Protein AF-A0A2A5M836-F1 (afdb_monomer_lite)

Foldseek 3Di:
DDDDDLVPDDPVRNVVVPDDPDDDPPVVNVVVVVVLVVVCVVPPVVSVQVVCCVPVVDRDPDPDDDPVNVVVVVVPDDPVVVVVVVVVVVVVCVVVVVVPDDWDWDAPDVPRIDTDDDDDDPPD

Sequence (124 aa):
MQILVYDNLDEKQKEESLKRPAISAKDEISKIVSSIIKEVQEKGDEALIEQALKFDKAEISNIKITQEEITQASNRLDKDLQDAILVAYENIKKFHEAQIPHEIALETTKGVKCEVLTRPIEKV

Radius of gyration: 25.71 Å; chains: 1; bounding box: 59×59×47 Å

Structure (mmCIF, N/CA/C/O backbone):
data_AF-A0A2A5M836-F1
#
_entry.id   AF-A0A2A5M836-F1
#
loop_
_atom_site.group_PDB
_atom_site.id
_atom_site.type_symbol
_atom_site.label_atom_id
_atom_site.label_alt_id
_atom_site.label_comp_id
_atom_site.label_asym_id
_atom_site.label_entity_id
_atom_site.label_seq_id
_atom_site.pdbx_PDB_ins_code
_atom_site.Cartn_x
_atom_site.Cartn_y
_atom_site.Cartn_z
_atom_site.occupancy
_atom_site.B_iso_or_equiv
_atom_site.auth_seq_id
_atom_site.auth_comp_id
_atom_site.auth_asym_id
_atom_site.auth_atom_id
_atom_site.pdbx_PDB_model_num
ATOM 1 N N . MET A 1 1 ? -0.582 28.760 -15.376 1.00 70.44 1 MET A N 1
ATOM 2 C CA . MET A 1 1 ? 0.422 27.929 -16.073 1.00 70.44 1 MET A CA 1
ATOM 3 C C . MET A 1 1 ? 1.513 28.859 -16.571 1.00 70.44 1 MET A C 1
ATOM 5 O O . MET A 1 1 ? 1.192 29.777 -17.313 1.00 70.44 1 MET A O 1
ATOM 9 N N . GLN A 1 2 ? 2.747 28.698 -16.096 1.00 84.12 2 GLN A N 1
ATOM 10 C CA . GLN A 1 2 ? 3.887 29.505 -16.538 1.00 84.12 2 GLN A CA 1
ATOM 11 C C . GLN A 1 2 ? 4.640 28.720 -17.614 1.00 84.12 2 GLN A C 1
ATOM 13 O O . GLN A 1 2 ? 4.967 27.557 -17.396 1.00 84.12 2 GLN A O 1
ATOM 18 N N . ILE A 1 3 ? 4.879 29.336 -18.771 1.00 89.06 3 ILE A N 1
ATOM 19 C CA . ILE A 1 3 ? 5.703 28.751 -19.833 1.00 89.06 3 ILE A CA 1
ATOM 20 C C . ILE A 1 3 ? 7.116 29.301 -19.650 1.00 89.06 3 ILE A C 1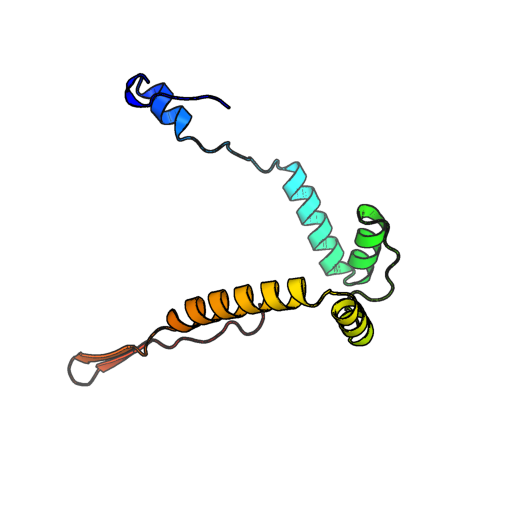
ATOM 22 O O . ILE A 1 3 ? 7.318 30.513 -19.698 1.00 89.06 3 ILE A O 1
ATOM 26 N N . LEU A 1 4 ? 8.075 28.411 -19.408 1.00 89.94 4 LEU A N 1
ATOM 27 C CA . LEU A 1 4 ? 9.495 28.739 -19.323 1.00 89.94 4 LEU A CA 1
ATOM 28 C C . LEU A 1 4 ? 10.183 28.270 -20.606 1.00 89.94 4 LEU A C 1
ATOM 30 O O . LEU A 1 4 ? 10.017 27.121 -21.009 1.00 89.94 4 LEU A O 1
ATOM 34 N N . VAL A 1 5 ? 10.966 29.147 -21.236 1.00 93.94 5 VAL A N 1
ATOM 35 C CA . VAL A 1 5 ? 11.868 28.769 -22.332 1.00 93.94 5 VAL A CA 1
ATOM 36 C C . VAL A 1 5 ? 13.241 28.543 -21.714 1.00 93.94 5 VAL A C 1
ATOM 38 O O . VAL A 1 5 ? 13.921 29.512 -21.391 1.00 93.94 5 VAL A O 1
ATOM 41 N N . TYR A 1 6 ? 13.611 27.277 -21.500 1.00 91.69 6 TYR A N 1
ATOM 42 C CA . TYR A 1 6 ? 14.806 26.885 -20.736 1.00 91.69 6 TYR A CA 1
ATOM 43 C C . TYR A 1 6 ? 16.100 27.535 -21.254 1.00 91.69 6 TYR A C 1
ATOM 45 O O . TYR A 1 6 ? 16.947 27.941 -20.463 1.00 91.69 6 TYR A O 1
ATOM 53 N N . ASP A 1 7 ? 16.213 27.709 -22.572 1.00 93.19 7 ASP A N 1
ATOM 54 C CA . ASP A 1 7 ? 17.383 28.315 -23.219 1.00 93.19 7 ASP A CA 1
ATOM 55 C C . ASP A 1 7 ? 17.529 29.819 -22.944 1.00 93.19 7 ASP A C 1
ATOM 57 O O . ASP A 1 7 ? 18.630 30.357 -23.025 1.00 93.19 7 ASP A O 1
ATOM 61 N N . ASN A 1 8 ? 16.435 30.493 -22.579 1.00 94.38 8 ASN A N 1
ATOM 62 C CA . ASN A 1 8 ? 16.425 31.922 -22.260 1.00 94.38 8 ASN A CA 1
ATOM 63 C C . ASN A 1 8 ? 16.664 32.197 -20.767 1.00 94.38 8 ASN A C 1
ATOM 65 O O . ASN A 1 8 ? 16.646 33.358 -20.355 1.00 94.38 8 ASN A O 1
ATOM 69 N N . LEU A 1 9 ? 16.827 31.151 -19.953 1.00 93.31 9 LEU A N 1
ATOM 70 C CA . LEU A 1 9 ? 17.060 31.269 -18.519 1.00 93.31 9 LEU A CA 1
ATOM 71 C C . LEU A 1 9 ? 18.553 31.402 -18.220 1.00 93.31 9 LEU A C 1
ATOM 73 O O . LEU A 1 9 ? 19.390 30.732 -18.830 1.00 93.31 9 LEU A O 1
ATOM 77 N N . ASP A 1 10 ? 18.884 32.218 -17.225 1.00 95.19 10 ASP A N 1
ATOM 78 C CA . ASP A 1 10 ? 20.208 32.173 -16.613 1.00 95.19 10 ASP A CA 1
ATOM 79 C C . ASP A 1 10 ? 20.386 30.892 -15.768 1.00 95.19 10 ASP A C 1
ATOM 81 O O . ASP A 1 10 ? 19.432 30.169 -15.469 1.00 95.19 10 ASP A O 1
ATOM 85 N N . GLU A 1 11 ? 21.622 30.581 -15.377 1.00 93.25 11 GLU A N 1
ATOM 86 C CA . GLU A 1 11 ? 21.928 29.352 -14.628 1.00 93.25 11 GLU A CA 1
ATOM 87 C C . GLU A 1 11 ? 21.171 29.253 -13.294 1.00 93.25 11 GLU A C 1
ATOM 89 O O . GLU A 1 11 ? 20.748 28.167 -12.896 1.00 93.25 11 GLU A O 1
ATOM 94 N N . LYS A 1 12 ? 20.911 30.385 -12.631 1.00 93.25 12 LYS A N 1
ATOM 95 C CA . LYS A 1 12 ? 20.165 30.414 -11.369 1.00 93.25 12 LYS A CA 1
ATOM 96 C C . LYS A 1 12 ? 18.685 30.118 -11.607 1.00 93.25 12 LYS A C 1
ATOM 98 O O . LYS A 1 12 ? 18.073 29.368 -10.856 1.00 93.25 12 LYS A O 1
ATOM 103 N N . GLN A 1 13 ? 18.107 30.673 -12.664 1.00 91.94 13 GLN A N 1
ATOM 104 C CA . GLN A 1 13 ? 16.730 30.422 -13.071 1.00 91.94 13 GLN A CA 1
ATOM 105 C C . GLN A 1 13 ? 16.523 28.972 -13.523 1.00 91.94 13 GLN A C 1
ATOM 107 O O . GLN A 1 13 ? 15.485 28.385 -13.211 1.00 91.94 13 GLN A O 1
ATOM 112 N N . LYS A 1 14 ? 17.506 28.371 -14.206 1.00 93.56 14 LYS A N 1
ATOM 113 C CA . LYS A 1 14 ? 17.487 26.939 -14.541 1.00 93.56 14 LYS A CA 1
ATOM 114 C C . LYS A 1 14 ? 17.479 26.085 -13.281 1.00 93.56 14 LYS A C 1
ATOM 116 O O . LYS A 1 14 ? 16.607 25.228 -13.150 1.00 93.56 14 LYS A O 1
ATOM 121 N N . GLU A 1 15 ? 18.381 26.354 -12.338 1.00 93.62 15 GLU A N 1
ATOM 122 C CA . GLU A 1 15 ? 18.438 25.635 -11.063 1.00 93.62 15 GLU A CA 1
ATOM 123 C C . GLU A 1 15 ? 17.102 25.729 -10.310 1.00 93.62 15 GLU A C 1
ATOM 125 O O . GLU A 1 15 ? 16.549 24.708 -9.908 1.00 93.62 15 GLU A O 1
ATOM 130 N N . GLU A 1 16 ? 16.532 26.931 -10.188 1.00 91.00 16 GLU A N 1
ATOM 131 C CA . GLU A 1 16 ? 15.232 27.145 -9.541 1.00 91.00 16 GLU A CA 1
ATOM 132 C C . GLU A 1 16 ? 14.085 26.419 -10.260 1.00 91.00 16 GLU A C 1
ATOM 134 O O . GLU A 1 16 ? 13.220 25.844 -9.604 1.00 91.00 16 GLU A O 1
ATOM 139 N N . SER A 1 17 ? 14.086 26.370 -11.596 1.00 91.62 17 SER A N 1
ATOM 140 C CA . SER A 1 17 ? 13.039 25.675 -12.363 1.00 91.62 17 SER A CA 1
ATOM 141 C C . SER A 1 17 ? 13.024 24.156 -12.153 1.00 91.62 17 SER A C 1
ATOM 143 O O . SER A 1 17 ? 11.989 23.514 -12.337 1.00 91.62 17 SER A O 1
ATOM 145 N N . LEU A 1 18 ? 14.163 23.585 -11.750 1.00 92.38 18 LEU A N 1
ATOM 146 C CA . LEU A 1 18 ? 14.327 22.159 -11.470 1.00 92.38 18 LEU A CA 1
ATOM 147 C C . LEU A 1 18 ? 14.134 21.825 -9.984 1.00 92.38 18 LEU A C 1
ATOM 149 O O . LEU A 1 18 ? 14.050 20.645 -9.624 1.00 92.38 18 LEU A O 1
ATOM 153 N N . LYS A 1 19 ? 14.046 22.836 -9.108 1.00 91.00 19 LYS A N 1
ATOM 154 C CA . LYS A 1 19 ? 13.766 22.615 -7.689 1.00 91.00 19 LYS A CA 1
ATOM 155 C C . LYS A 1 19 ? 12.344 22.103 -7.526 1.00 91.00 19 LYS A C 1
ATOM 157 O O . LYS A 1 19 ? 11.365 22.707 -7.958 1.00 91.00 19 LYS A O 1
ATOM 162 N N . ARG A 1 20 ? 12.225 20.978 -6.824 1.00 88.00 20 ARG A N 1
ATOM 163 C CA . ARG A 1 20 ? 10.938 20.546 -6.283 1.00 88.00 20 ARG A CA 1
ATOM 164 C C . ARG A 1 20 ? 10.607 21.438 -5.085 1.00 88.00 20 ARG A C 1
ATOM 166 O O . ARG A 1 20 ? 11.509 21.694 -4.285 1.00 88.00 20 ARG A O 1
ATOM 173 N N . PRO A 1 21 ? 9.350 21.876 -4.917 1.00 86.12 21 PRO A N 1
ATOM 174 C CA . PRO A 1 21 ? 8.932 22.556 -3.701 1.00 86.12 21 PRO A CA 1
ATOM 175 C C . PRO A 1 21 ? 9.312 21.715 -2.480 1.00 86.12 21 PRO A C 1
ATOM 177 O O . PRO A 1 21 ? 8.877 20.570 -2.344 1.00 86.12 21 PRO A O 1
ATOM 180 N N . ALA A 1 22 ? 10.163 22.261 -1.615 1.00 78.06 22 ALA A N 1
ATOM 181 C CA . ALA A 1 22 ? 10.565 21.570 -0.403 1.00 78.06 22 ALA A CA 1
ATOM 182 C C . ALA A 1 22 ? 9.385 21.561 0.577 1.00 78.06 22 ALA A C 1
ATOM 184 O O . ALA A 1 22 ? 8.998 22.601 1.110 1.00 78.06 22 ALA A O 1
ATOM 185 N N . ILE A 1 23 ? 8.813 20.383 0.821 1.00 74.19 23 ILE A N 1
ATOM 186 C CA . ILE A 1 23 ? 7.845 20.182 1.899 1.00 74.19 23 ILE A CA 1
ATOM 187 C C . ILE A 1 23 ? 8.654 19.813 3.139 1.00 74.19 23 ILE A C 1
ATOM 189 O O . ILE A 1 23 ? 9.063 18.668 3.308 1.00 74.19 23 ILE A O 1
ATOM 193 N N . SER A 1 24 ? 8.923 20.796 3.997 1.00 69.56 24 SER A N 1
ATOM 194 C CA . SER A 1 24 ? 9.436 20.507 5.335 1.00 69.56 24 SER A CA 1
ATOM 195 C C . SER A 1 24 ? 8.266 20.077 6.216 1.00 69.56 24 SER A C 1
ATOM 197 O O . SER A 1 24 ? 7.337 20.859 6.447 1.00 69.56 24 SER A O 1
ATOM 199 N N . ALA A 1 25 ? 8.284 18.826 6.682 1.00 66.50 25 ALA A N 1
ATOM 200 C CA . ALA A 1 25 ? 7.376 18.384 7.730 1.00 66.50 25 ALA A CA 1
ATOM 201 C C . ALA A 1 25 ? 7.731 19.157 9.006 1.00 66.50 25 ALA A C 1
ATOM 203 O O . ALA A 1 25 ? 8.784 18.945 9.601 1.00 66.50 25 ALA A O 1
ATOM 204 N N . LYS A 1 26 ? 6.873 20.106 9.388 1.00 79.31 26 LYS A N 1
ATOM 205 C CA . LYS A 1 26 ? 7.066 20.909 10.600 1.00 79.31 26 LYS A CA 1
ATOM 206 C C . LYS A 1 26 ? 7.118 19.988 11.822 1.00 79.31 26 LYS A C 1
ATOM 208 O O . LYS A 1 26 ? 6.310 19.066 11.913 1.00 79.31 26 LYS A O 1
ATOM 213 N N . ASP A 1 27 ? 7.980 20.294 12.794 1.00 85.19 27 ASP A N 1
ATOM 214 C CA . ASP A 1 27 ? 8.132 19.526 14.046 1.00 85.19 27 ASP A CA 1
ATOM 215 C C . ASP A 1 27 ? 6.806 19.267 14.781 1.00 85.19 27 ASP A C 1
ATOM 217 O O . ASP A 1 27 ? 6.641 18.263 15.472 1.00 85.19 27 ASP A O 1
ATOM 221 N N . GLU A 1 28 ? 5.839 20.171 14.625 1.00 88.00 28 GLU A N 1
ATOM 222 C CA . GLU A 1 28 ? 4.483 20.031 15.152 1.00 88.00 28 GLU A CA 1
ATOM 223 C C . GLU A 1 28 ? 3.748 18.808 14.580 1.00 88.00 28 GLU A C 1
ATOM 225 O O . GLU A 1 28 ? 3.142 18.052 15.336 1.00 88.00 28 GLU A O 1
ATOM 230 N N . ILE A 1 29 ? 3.865 18.554 13.271 1.00 91.06 29 ILE A N 1
ATOM 231 C CA . ILE A 1 29 ? 3.246 17.396 12.610 1.00 91.06 29 ILE A CA 1
ATOM 232 C C . ILE A 1 29 ? 3.842 16.110 13.177 1.00 91.06 29 ILE A C 1
ATOM 234 O O . ILE A 1 29 ? 3.106 15.199 13.552 1.00 91.06 29 ILE A O 1
ATOM 238 N N . SER A 1 30 ? 5.168 16.060 13.313 1.00 91.94 30 SER A N 1
ATOM 239 C CA . SER A 1 30 ? 5.867 14.904 13.879 1.00 91.94 30 SER A CA 1
ATOM 240 C C . SER A 1 30 ? 5.404 14.599 15.305 1.00 91.94 30 SER A C 1
ATOM 242 O O . SER A 1 30 ? 5.190 13.435 15.644 1.00 91.94 30 SER A O 1
ATOM 244 N N . LYS A 1 31 ? 5.188 15.627 16.138 1.00 94.75 31 LYS A N 1
ATOM 245 C CA . LYS A 1 31 ? 4.646 15.462 17.498 1.00 94.75 31 LYS A CA 1
ATOM 246 C C . LYS A 1 31 ? 3.218 14.915 17.497 1.00 94.75 31 LYS A C 1
ATOM 248 O O . LYS A 1 31 ? 2.936 13.995 18.261 1.00 94.75 31 LYS A O 1
ATOM 253 N N . ILE A 1 32 ? 2.342 15.440 16.638 1.00 94.19 32 ILE A N 1
ATOM 254 C CA . ILE A 1 32 ? 0.950 14.972 16.524 1.00 94.19 32 ILE A CA 1
ATOM 255 C C . ILE A 1 32 ? 0.917 13.502 16.090 1.00 94.19 32 ILE A C 1
ATOM 257 O O . ILE A 1 32 ? 0.293 12.684 16.762 1.00 94.19 32 ILE A O 1
ATOM 261 N N . VAL A 1 33 ? 1.645 13.143 15.028 1.00 95.38 33 VAL A N 1
ATOM 262 C CA . VAL A 1 33 ? 1.716 11.758 14.535 1.00 95.38 33 VAL A CA 1
ATOM 263 C C . VAL A 1 33 ? 2.264 10.820 15.610 1.00 95.38 33 VAL A C 1
ATOM 265 O O . VAL A 1 33 ? 1.691 9.761 15.848 1.00 95.38 33 VAL A O 1
ATOM 268 N N . SER A 1 34 ? 3.323 11.226 16.318 1.00 96.25 34 SER A N 1
ATOM 269 C CA . SER A 1 34 ? 3.913 10.419 17.396 1.00 96.25 34 SER A CA 1
ATOM 270 C C . SER A 1 34 ? 2.922 10.170 18.536 1.00 96.25 34 SER A C 1
ATOM 272 O O . SER A 1 34 ? 2.876 9.070 19.082 1.00 96.25 34 SER A O 1
ATOM 274 N N . SER A 1 35 ? 2.105 11.171 18.878 1.00 96.31 35 SER A N 1
ATOM 275 C CA . SER A 1 35 ? 1.047 11.026 19.881 1.00 96.31 35 SER A CA 1
ATOM 276 C C . SER A 1 35 ? -0.033 10.041 19.437 1.00 96.31 35 SER A C 1
ATOM 278 O O . SER A 1 35 ? -0.448 9.217 20.243 1.00 96.31 35 SER A O 1
ATOM 280 N N . ILE A 1 36 ? -0.467 10.099 18.172 1.00 96.88 36 ILE A N 1
ATOM 281 C CA . ILE A 1 36 ? -1.481 9.177 17.632 1.00 96.88 36 ILE A CA 1
ATOM 282 C C . ILE A 1 36 ? -0.943 7.744 17.617 1.00 96.88 36 ILE A C 1
ATOM 284 O O . ILE A 1 36 ? -1.629 6.828 18.054 1.00 96.88 36 ILE A O 1
ATOM 288 N N . ILE A 1 37 ? 0.302 7.540 17.172 1.00 98.06 37 ILE A N 1
ATOM 289 C CA . ILE A 1 37 ? 0.937 6.213 17.180 1.00 98.06 37 ILE A CA 1
ATOM 290 C C . ILE A 1 37 ? 0.976 5.648 18.600 1.00 98.06 37 ILE A C 1
ATOM 292 O O . ILE A 1 37 ? 0.611 4.492 18.804 1.00 98.06 37 ILE A O 1
ATOM 296 N N . LYS A 1 38 ? 1.391 6.459 19.580 1.00 98.00 38 LYS A N 1
ATOM 297 C CA . LYS A 1 38 ? 1.436 6.042 20.982 1.00 98.00 38 LYS A CA 1
ATOM 298 C C . LYS A 1 38 ? 0.046 5.666 21.501 1.00 98.00 38 LYS A C 1
ATOM 300 O O . LYS A 1 38 ? -0.104 4.634 22.143 1.00 98.00 38 LYS A O 1
ATOM 305 N N . GLU A 1 39 ? -0.966 6.463 21.181 1.00 97.38 39 GLU A N 1
ATOM 306 C CA . GLU A 1 39 ? -2.346 6.190 21.580 1.00 97.38 39 GLU A CA 1
ATOM 307 C C . GLU A 1 39 ? -2.867 4.867 20.995 1.00 97.38 39 GLU A C 1
ATOM 309 O O . GLU A 1 39 ? -3.441 4.059 21.722 1.00 97.38 39 GLU A O 1
ATOM 314 N N . VAL A 1 40 ? -2.602 4.596 19.713 1.00 98.06 40 VAL A N 1
ATOM 315 C CA . VAL A 1 40 ? -2.978 3.325 19.070 1.00 98.06 40 VAL A CA 1
ATOM 316 C C . VAL A 1 40 ? -2.211 2.143 19.668 1.00 98.06 40 VAL A C 1
ATOM 318 O O . VAL A 1 40 ? -2.782 1.071 19.841 1.00 98.06 40 VAL A O 1
ATOM 321 N N . GLN A 1 41 ? -0.939 2.314 20.033 1.00 98.00 41 GLN A N 1
ATOM 322 C CA . GLN A 1 41 ? -0.168 1.263 20.710 1.00 98.00 41 GLN A CA 1
ATOM 323 C C . GLN A 1 41 ? -0.713 0.933 22.105 1.00 98.00 41 GLN A C 1
ATOM 325 O O . GLN A 1 41 ? -0.680 -0.227 22.507 1.00 98.00 41 GLN A O 1
ATOM 330 N N . GLU A 1 42 ? -1.193 1.936 22.843 1.00 97.94 42 GLU A N 1
ATOM 331 C CA . GLU A 1 42 ? -1.691 1.772 24.213 1.00 97.94 42 GLU A CA 1
ATOM 332 C C . GLU A 1 42 ? -3.137 1.259 24.261 1.00 97.94 42 GLU A C 1
ATOM 334 O O . GLU A 1 42 ? -3.455 0.426 25.109 1.00 97.94 42 GLU A O 1
ATOM 339 N N . LYS A 1 43 ? -4.006 1.737 23.361 1.00 97.12 43 LYS A N 1
ATOM 340 C CA . LYS A 1 43 ? -5.455 1.465 23.391 1.00 97.12 43 LYS A CA 1
ATOM 341 C C . LYS A 1 43 ? -5.963 0.558 22.261 1.00 97.12 43 LYS A C 1
ATOM 343 O O . LYS A 1 43 ? -7.106 0.111 22.307 1.00 97.12 43 LYS A O 1
ATOM 348 N N . GLY A 1 44 ? -5.157 0.288 21.235 1.00 96.62 44 GLY A N 1
ATOM 349 C CA . GLY A 1 44 ? -5.552 -0.552 20.101 1.00 96.62 44 GLY A CA 1
ATOM 350 C C . GLY A 1 44 ? -6.778 -0.017 19.353 1.00 96.62 44 GLY A C 1
ATOM 351 O O . GLY A 1 44 ? -6.828 1.153 18.971 1.00 96.62 44 GLY A O 1
ATOM 352 N N . ASP A 1 45 ? -7.769 -0.885 19.147 1.00 97.06 45 ASP A N 1
ATOM 353 C CA . ASP A 1 45 ? -8.963 -0.606 18.338 1.00 97.06 45 ASP A CA 1
ATOM 354 C C . ASP A 1 45 ? -9.839 0.520 18.903 1.00 97.06 45 ASP A C 1
ATOM 356 O O . ASP A 1 45 ? -10.457 1.251 18.132 1.00 97.06 45 ASP A O 1
ATOM 360 N N . GLU A 1 46 ? -9.857 0.713 20.226 1.00 96.00 46 GLU A N 1
ATOM 361 C CA . GLU A 1 46 ? -10.602 1.808 20.861 1.00 96.00 46 GLU A CA 1
ATOM 362 C C . GLU A 1 46 ? -10.119 3.166 20.338 1.00 96.00 46 GLU A C 1
ATOM 364 O O . GLU A 1 46 ? -10.928 3.985 19.903 1.00 96.00 46 GLU A O 1
ATOM 369 N N . ALA A 1 47 ? -8.796 3.364 20.264 1.00 96.50 47 ALA A N 1
ATOM 370 C CA . ALA A 1 47 ? -8.225 4.577 19.687 1.00 96.50 47 ALA A CA 1
ATOM 371 C C . ALA A 1 47 ? -8.628 4.748 18.220 1.00 96.50 47 ALA A C 1
ATOM 373 O O . ALA A 1 47 ? -8.953 5.852 17.796 1.00 96.50 47 ALA A O 1
ATOM 374 N N . LEU A 1 48 ? -8.631 3.674 17.430 1.00 96.88 48 LEU A N 1
ATOM 375 C CA . LEU A 1 48 ? -9.003 3.752 16.016 1.00 96.88 48 LEU A CA 1
ATOM 376 C C . LEU A 1 48 ? -10.470 4.171 15.837 1.00 96.88 48 LEU A C 1
ATOM 378 O O . LEU A 1 48 ? -10.759 5.021 14.994 1.00 96.88 48 LEU A O 1
ATOM 382 N N . ILE A 1 49 ? -11.378 3.638 16.659 1.00 96.44 49 ILE A N 1
ATOM 383 C CA . ILE A 1 49 ? -12.804 3.997 16.653 1.00 96.44 49 ILE A CA 1
ATOM 384 C C . ILE A 1 49 ? -12.998 5.460 17.081 1.00 96.44 49 ILE A C 1
ATOM 386 O O . ILE A 1 49 ? -13.733 6.201 16.426 1.00 96.44 49 ILE A O 1
ATOM 390 N N . GLU A 1 50 ? -12.297 5.915 18.126 1.00 95.69 50 GLU A N 1
ATOM 391 C CA . GLU A 1 50 ? -12.322 7.317 18.563 1.00 95.69 50 GLU A CA 1
ATOM 392 C C . GLU A 1 50 ? -11.838 8.270 17.457 1.00 95.69 50 GLU A C 1
ATOM 394 O O . GLU A 1 50 ? -12.458 9.311 17.210 1.00 95.69 50 GLU A O 1
ATOM 399 N N . GLN A 1 51 ? -10.754 7.918 16.756 1.00 95.69 51 GLN A N 1
ATOM 400 C CA . GLN A 1 51 ? -10.221 8.731 15.659 1.00 95.69 51 GLN A CA 1
ATOM 401 C C . GLN A 1 51 ? -11.178 8.761 14.454 1.00 95.69 51 GLN A C 1
ATOM 403 O O . GLN A 1 51 ? -11.387 9.837 13.888 1.00 95.69 51 GLN A O 1
ATOM 408 N N . ALA A 1 52 ? -11.810 7.634 14.103 1.00 96.81 52 ALA A N 1
ATOM 409 C CA . ALA A 1 52 ? -12.817 7.566 13.039 1.00 96.81 52 ALA A CA 1
ATOM 410 C C . ALA A 1 52 ? -14.033 8.458 13.349 1.00 96.81 52 ALA A C 1
ATOM 412 O O . ALA A 1 52 ? -14.472 9.250 12.511 1.00 96.81 52 ALA A O 1
ATOM 413 N N . LEU A 1 53 ? -14.529 8.433 14.590 1.00 97.00 53 LEU A N 1
ATOM 414 C CA . LEU A 1 53 ? -15.607 9.328 15.013 1.00 97.00 53 LEU A CA 1
ATOM 415 C C . LEU A 1 53 ? -15.169 10.800 14.982 1.00 97.00 53 LEU A C 1
ATOM 417 O O . LEU A 1 53 ? -15.923 11.689 14.577 1.00 97.00 53 LEU A O 1
ATOM 421 N N . LYS A 1 54 ? -13.937 11.090 15.405 1.00 96.12 54 LYS A N 1
ATOM 422 C CA . LYS A 1 54 ? -13.417 12.457 15.476 1.00 96.12 54 LYS A CA 1
ATOM 423 C C . LYS A 1 54 ? -13.230 13.087 14.098 1.00 96.12 54 LYS A C 1
ATOM 425 O O . LYS A 1 54 ? -13.661 14.233 13.914 1.00 96.12 54 LYS A O 1
ATOM 430 N N . PHE A 1 55 ? -12.581 12.384 13.173 1.00 96.38 55 PHE A N 1
ATOM 431 C CA . PHE A 1 55 ? -12.172 12.929 11.877 1.00 96.38 55 PHE A CA 1
ATOM 432 C C . PHE A 1 55 ? -13.173 12.631 10.765 1.00 96.38 55 PHE A C 1
ATOM 434 O O . PHE A 1 55 ? -13.571 13.561 10.064 1.00 96.38 55 PHE A O 1
ATOM 441 N N . ASP A 1 56 ? -13.644 11.390 10.672 1.00 96.88 56 ASP A N 1
ATOM 442 C CA . ASP A 1 56 ? -14.541 10.950 9.597 1.00 96.88 56 ASP A CA 1
ATOM 443 C C . ASP A 1 56 ? -16.020 11.122 9.964 1.00 96.88 56 ASP A C 1
ATOM 445 O O . ASP A 1 56 ? -16.897 10.978 9.114 1.00 96.88 56 ASP A O 1
ATOM 449 N N . LYS A 1 57 ? -16.308 11.451 11.235 1.00 97.31 57 LYS A N 1
ATOM 450 C CA . LYS A 1 57 ? -17.670 11.516 11.799 1.00 97.31 57 LYS A CA 1
ATOM 451 C C . LYS A 1 57 ? -18.424 10.193 11.650 1.00 97.31 57 LYS A C 1
ATOM 453 O O . LYS A 1 57 ? -19.649 10.184 11.573 1.00 97.31 57 LYS A O 1
ATOM 458 N N . ALA A 1 58 ? -17.682 9.088 11.615 1.00 96.12 58 ALA A N 1
ATOM 459 C CA . ALA A 1 58 ? -18.216 7.752 11.424 1.00 96.12 58 ALA A CA 1
ATOM 460 C C . ALA A 1 58 ? -18.313 7.018 12.766 1.00 96.12 58 ALA A C 1
ATOM 462 O O . ALA A 1 58 ? -17.308 6.784 13.435 1.00 96.12 58 ALA A O 1
ATOM 463 N N . GLU A 1 59 ? -19.529 6.629 13.145 1.00 95.25 59 GLU A N 1
ATOM 464 C CA . GLU A 1 59 ? -19.761 5.706 14.256 1.00 95.25 59 GLU A CA 1
ATOM 465 C C . GLU A 1 59 ? -19.596 4.272 13.744 1.00 95.25 59 GLU A C 1
ATOM 467 O O . GLU A 1 59 ? -20.487 3.721 13.097 1.00 95.25 59 GLU A O 1
ATOM 472 N N . ILE A 1 60 ? -18.426 3.683 13.994 1.00 93.81 60 ILE A N 1
ATOM 473 C CA . ILE A 1 60 ? -18.100 2.317 13.574 1.00 93.81 60 ILE A CA 1
ATOM 474 C C . ILE A 1 60 ? -18.024 1.382 14.780 1.00 93.81 60 ILE A C 1
ATOM 476 O O . ILE A 1 60 ? -17.434 1.709 15.806 1.00 93.81 60 ILE A O 1
ATOM 480 N N . SER A 1 61 ? -18.613 0.194 14.646 1.00 88.50 61 SER A N 1
ATOM 481 C CA . SER A 1 61 ? -18.529 -0.870 15.655 1.00 88.50 61 SER A CA 1
ATOM 482 C C . SER A 1 61 ? -17.492 -1.939 15.308 1.00 88.50 61 SER A C 1
ATOM 484 O O . SER A 1 61 ? -17.041 -2.660 16.190 1.00 88.50 61 SER A O 1
ATOM 486 N N . ASN A 1 62 ? -17.126 -2.053 14.027 1.00 90.88 62 ASN A N 1
ATOM 487 C CA . ASN A 1 62 ? -16.145 -2.999 13.509 1.00 90.88 62 ASN A CA 1
ATOM 488 C C . ASN A 1 62 ? -15.176 -2.265 12.584 1.00 90.88 62 ASN A C 1
ATOM 490 O O . ASN A 1 62 ? -15.600 -1.534 11.693 1.00 90.88 62 ASN A O 1
ATOM 494 N N . ILE A 1 63 ? -13.878 -2.507 12.760 1.00 94.50 63 ILE A N 1
ATOM 495 C CA . ILE A 1 63 ? -12.841 -1.962 11.870 1.00 94.50 63 ILE A CA 1
ATOM 496 C C . ILE A 1 63 ? -12.746 -2.791 10.584 1.00 94.50 63 ILE A C 1
ATOM 498 O O . ILE A 1 63 ? -12.508 -2.268 9.497 1.00 94.50 63 ILE A O 1
ATOM 502 N N . LYS A 1 64 ? -12.932 -4.110 10.699 1.00 95.81 64 LYS A N 1
ATOM 503 C CA . LYS A 1 64 ? -12.886 -5.022 9.558 1.00 95.81 64 LYS A CA 1
ATOM 504 C C . LYS A 1 64 ? -14.228 -5.028 8.828 1.00 95.81 64 LYS A C 1
ATOM 506 O O . LYS A 1 64 ? -15.250 -5.355 9.424 1.00 95.81 64 LYS A O 1
ATOM 511 N N . ILE A 1 65 ? -14.180 -4.764 7.525 1.00 95.38 65 ILE A N 1
ATOM 512 C CA . ILE A 1 65 ? -15.330 -4.884 6.621 1.00 95.38 65 ILE A CA 1
ATOM 513 C C . ILE A 1 65 ? -15.753 -6.356 6.517 1.00 95.38 65 ILE A C 1
ATOM 515 O O . ILE A 1 65 ? -14.914 -7.255 6.386 1.00 95.38 65 ILE A O 1
ATOM 519 N N . THR A 1 66 ? -17.058 -6.598 6.575 1.00 96.19 66 THR A N 1
ATOM 520 C CA . THR A 1 66 ? -17.660 -7.932 6.466 1.00 96.19 66 THR A CA 1
ATOM 521 C C . THR A 1 66 ? -17.722 -8.422 5.016 1.00 96.19 66 THR A C 1
ATOM 523 O O . THR A 1 66 ? -17.684 -7.646 4.056 1.00 96.19 66 THR A O 1
ATOM 526 N N . GLN A 1 67 ? -17.836 -9.739 4.829 1.00 96.75 67 GLN A N 1
ATOM 527 C CA . GLN A 1 67 ? -17.946 -10.322 3.489 1.00 96.75 67 GLN A CA 1
ATOM 528 C C . GLN A 1 67 ? -19.265 -9.923 2.811 1.00 96.75 67 GLN A C 1
ATOM 530 O O . GLN A 1 67 ? -19.329 -9.748 1.590 1.00 96.75 67 GLN A O 1
ATOM 535 N N . GLU A 1 68 ? -20.314 -9.753 3.607 1.00 97.12 68 GLU A N 1
ATOM 536 C CA . GLU A 1 68 ? -21.627 -9.294 3.184 1.00 97.12 68 GLU A CA 1
ATOM 537 C C . GLU A 1 68 ? -21.545 -7.871 2.622 1.00 97.12 68 GLU A C 1
ATOM 539 O O . GLU A 1 68 ? -22.019 -7.630 1.510 1.00 97.12 68 GLU A O 1
ATOM 544 N N . GLU A 1 69 ? -20.881 -6.949 3.324 1.00 96.19 69 GLU A N 1
ATOM 545 C CA . GLU A 1 69 ? -20.674 -5.570 2.859 1.00 96.19 69 GLU A CA 1
ATOM 546 C C . GLU A 1 69 ? -19.873 -5.519 1.553 1.00 96.19 69 GLU A C 1
ATOM 548 O O . GLU A 1 69 ? -20.247 -4.785 0.635 1.00 96.19 69 GLU A O 1
ATOM 553 N N . ILE A 1 70 ? -18.823 -6.341 1.425 1.00 97.50 70 ILE A N 1
ATOM 554 C CA . ILE A 1 70 ? -18.032 -6.464 0.187 1.00 97.50 70 ILE A CA 1
ATOM 555 C C . ILE A 1 70 ? -18.908 -6.948 -0.971 1.00 97.50 70 ILE A C 1
ATOM 557 O O . ILE A 1 70 ? -18.864 -6.392 -2.072 1.00 97.50 70 ILE A O 1
ATOM 561 N N . THR A 1 71 ? -19.730 -7.968 -0.733 1.00 97.56 71 THR A N 1
ATOM 562 C CA . THR A 1 71 ? -20.609 -8.547 -1.758 1.00 97.56 71 THR A CA 1
ATOM 563 C C . THR A 1 71 ? -21.658 -7.534 -2.203 1.00 97.56 71 THR A C 1
ATOM 565 O O . THR A 1 71 ? -21.861 -7.318 -3.397 1.00 97.56 71 THR A O 1
ATOM 568 N N . GLN A 1 72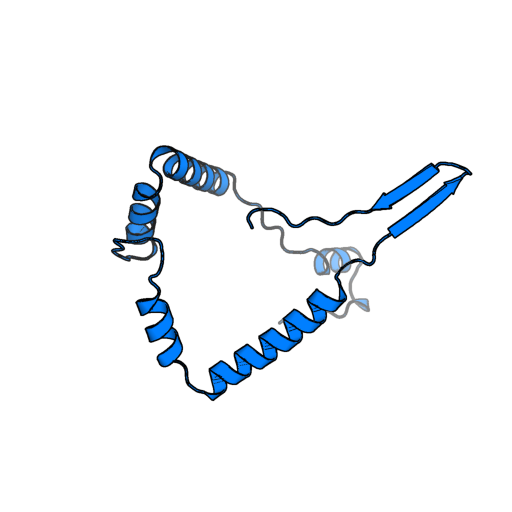 ? -22.287 -6.847 -1.248 1.00 97.75 72 GLN A N 1
ATOM 569 C CA . GLN A 1 72 ? -23.249 -5.791 -1.540 1.00 97.75 72 GLN A CA 1
ATOM 570 C C . GLN A 1 72 ? -22.608 -4.634 -2.307 1.00 97.75 72 GLN A C 1
ATOM 572 O O . GLN A 1 72 ? -23.217 -4.132 -3.246 1.00 97.75 72 GLN A O 1
ATOM 577 N N . ALA A 1 73 ? -21.395 -4.211 -1.940 1.00 97.25 73 ALA A N 1
ATOM 578 C CA . ALA A 1 73 ? -20.671 -3.167 -2.659 1.00 97.25 73 ALA A CA 1
ATOM 579 C C . ALA A 1 73 ? -20.347 -3.576 -4.096 1.00 97.25 73 ALA A C 1
ATOM 581 O O . ALA A 1 73 ? -20.587 -2.798 -5.016 1.00 97.25 73 ALA A O 1
ATOM 582 N N . SER A 1 74 ? -19.894 -4.814 -4.291 1.00 96.12 74 SER A N 1
ATOM 583 C CA . SER A 1 74 ? -19.569 -5.362 -5.611 1.00 96.12 74 SER A CA 1
ATOM 584 C C . SER A 1 74 ? -20.799 -5.421 -6.523 1.00 96.12 74 SER A C 1
ATOM 586 O O . SER A 1 74 ? -20.727 -5.029 -7.685 1.00 96.12 74 SER A O 1
ATOM 588 N N . ASN A 1 75 ? -21.952 -5.822 -5.975 1.00 96.19 75 ASN A N 1
ATOM 589 C CA . ASN A 1 75 ? -23.219 -5.906 -6.709 1.00 96.19 75 ASN A CA 1
ATOM 590 C C . ASN A 1 75 ? -23.801 -4.540 -7.109 1.00 96.19 75 ASN A C 1
ATOM 592 O O . ASN A 1 75 ? -24.689 -4.489 -7.955 1.00 96.19 75 ASN A O 1
ATOM 596 N N . ARG A 1 76 ? -23.341 -3.440 -6.498 1.00 97.44 76 ARG A N 1
ATOM 597 C CA . ARG A 1 76 ? -23.765 -2.076 -6.862 1.00 97.44 76 ARG A CA 1
ATOM 598 C C . ARG A 1 76 ? -22.983 -1.491 -8.036 1.00 97.44 76 ARG A C 1
ATOM 600 O O . ARG A 1 76 ? -23.378 -0.444 -8.537 1.00 97.44 76 ARG A O 1
ATOM 607 N N . LEU A 1 77 ? -21.876 -2.115 -8.435 1.00 96.75 77 LEU A N 1
ATOM 608 C CA . LEU A 1 77 ? -21.080 -1.644 -9.565 1.00 96.75 77 LEU A CA 1
ATOM 609 C C . LEU A 1 77 ? -21.780 -2.003 -10.876 1.00 96.75 77 LEU A C 1
ATOM 611 O O . LEU A 1 77 ? -22.279 -3.119 -11.033 1.00 96.75 77 LEU A O 1
ATOM 615 N N . ASP A 1 78 ? -21.785 -1.068 -11.822 1.00 97.19 78 ASP A N 1
ATOM 616 C CA . ASP A 1 78 ? -22.192 -1.373 -13.187 1.00 97.19 78 ASP A CA 1
ATOM 617 C C . ASP A 1 78 ? -21.163 -2.284 -13.879 1.00 97.19 78 ASP A C 1
ATOM 619 O O . ASP A 1 78 ? -20.014 -2.443 -13.447 1.00 97.19 78 ASP A O 1
ATOM 623 N N . LYS A 1 79 ? -21.611 -2.941 -14.950 1.00 97.12 79 LYS A N 1
ATOM 624 C CA . LYS A 1 79 ? -20.794 -3.928 -15.655 1.00 97.12 79 LYS A CA 1
ATOM 625 C C . LYS A 1 79 ? -19.578 -3.288 -16.330 1.00 97.12 79 LYS A C 1
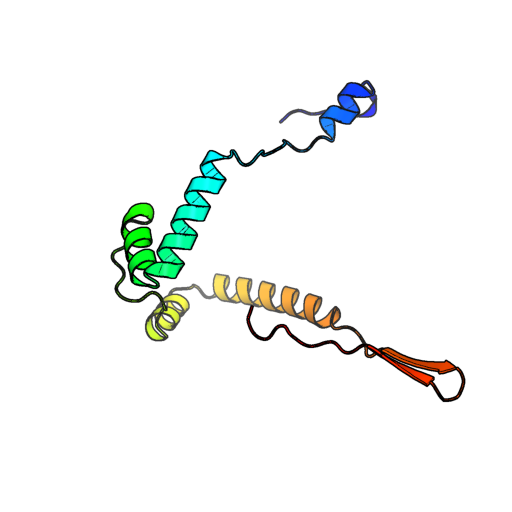ATOM 627 O O . LYS A 1 79 ? -18.493 -3.861 -16.281 1.00 97.12 79 LYS A O 1
ATOM 632 N N . ASP A 1 80 ? -19.747 -2.094 -16.890 1.00 98.00 80 ASP A N 1
ATOM 633 C CA . ASP A 1 80 ? -18.695 -1.390 -17.623 1.00 98.00 80 ASP A CA 1
ATOM 634 C C . ASP A 1 80 ? -17.526 -1.003 -16.702 1.00 98.00 80 ASP A C 1
ATOM 636 O O . ASP A 1 80 ? -16.361 -1.191 -17.057 1.00 98.00 80 ASP A O 1
ATOM 640 N N . LEU A 1 81 ? -17.813 -0.531 -15.485 1.00 97.94 81 LEU A N 1
ATOM 641 C CA . LEU A 1 81 ? -16.804 -0.220 -14.476 1.00 97.94 81 LEU A CA 1
ATOM 642 C C . LEU A 1 81 ? -16.095 -1.481 -13.980 1.00 97.94 81 LEU A C 1
ATOM 644 O O . LEU A 1 81 ? -14.871 -1.472 -13.833 1.00 97.94 81 LEU A O 1
ATOM 648 N N . GLN A 1 82 ? -16.835 -2.570 -13.739 1.00 97.25 82 GLN A N 1
ATOM 649 C CA . GLN A 1 82 ? -16.226 -3.851 -13.370 1.00 97.25 82 GLN A CA 1
ATOM 650 C C . GLN A 1 82 ? -15.247 -4.325 -14.452 1.00 97.25 82 GLN A C 1
ATOM 652 O O . GLN A 1 82 ? -14.114 -4.694 -14.138 1.00 97.25 82 GLN A O 1
ATOM 657 N N . ASP A 1 83 ? -15.649 -4.264 -15.720 1.00 98.06 83 ASP A N 1
ATOM 658 C CA . ASP A 1 83 ? -14.814 -4.693 -16.841 1.00 98.06 83 ASP A CA 1
ATOM 659 C C . ASP A 1 83 ? -13.584 -3.789 -17.010 1.00 98.06 83 ASP A C 1
ATOM 661 O O . ASP A 1 83 ? -12.476 -4.289 -17.219 1.00 98.06 83 ASP A O 1
ATOM 665 N N . ALA A 1 84 ? -13.726 -2.473 -16.821 1.00 98.25 84 ALA A N 1
ATOM 666 C CA . ALA A 1 84 ? -12.599 -1.541 -16.843 1.00 98.25 84 ALA A CA 1
ATOM 667 C C . ALA A 1 84 ? -11.563 -1.842 -15.743 1.00 98.25 84 ALA A C 1
ATOM 669 O O . ALA A 1 84 ? -10.355 -1.839 -16.006 1.00 98.25 84 ALA A O 1
ATOM 670 N N . ILE A 1 85 ? -12.018 -2.147 -14.522 1.00 98.12 85 ILE A N 1
ATOM 671 C CA . ILE A 1 85 ? -11.141 -2.531 -13.405 1.00 98.12 85 ILE A CA 1
ATOM 672 C C . ILE A 1 85 ? -10.431 -3.855 -13.708 1.00 98.12 85 ILE A C 1
ATOM 674 O O . ILE A 1 85 ? -9.230 -3.969 -13.458 1.00 98.12 85 ILE A O 1
ATOM 678 N N . LEU A 1 86 ? -11.132 -4.838 -14.281 1.00 98.12 86 LEU A N 1
ATOM 679 C CA . LEU A 1 86 ? -10.538 -6.125 -14.656 1.00 98.12 86 LEU A CA 1
ATOM 680 C C . LEU A 1 86 ? -9.462 -5.967 -15.737 1.00 98.12 86 LEU A C 1
ATOM 682 O O . LEU A 1 86 ? -8.393 -6.561 -15.623 1.00 98.12 86 LEU A O 1
ATOM 686 N N . VAL A 1 87 ? -9.682 -5.112 -16.740 1.00 98.62 87 VAL A N 1
ATOM 687 C CA . VAL A 1 87 ? -8.654 -4.797 -17.747 1.00 98.62 87 VAL A CA 1
ATOM 688 C C . VAL A 1 87 ? -7.419 -4.165 -17.098 1.00 98.62 87 VAL A C 1
ATOM 690 O O . VAL A 1 87 ? -6.289 -4.543 -17.421 1.00 98.62 87 VAL A O 1
ATOM 693 N N . ALA A 1 88 ? -7.603 -3.224 -16.167 1.00 98.62 88 ALA A N 1
ATOM 694 C CA . ALA A 1 88 ? -6.489 -2.627 -15.434 1.00 98.62 88 ALA A CA 1
ATOM 695 C C . ALA A 1 88 ? -5.733 -3.675 -14.600 1.00 98.62 88 ALA A C 1
ATOM 697 O O . ALA A 1 88 ? -4.503 -3.722 -14.652 1.00 98.62 88 ALA A O 1
ATOM 698 N N . TYR A 1 89 ? -6.460 -4.543 -13.890 1.00 98.69 89 TYR A N 1
ATOM 699 C CA . TYR A 1 89 ? -5.895 -5.634 -13.100 1.00 98.69 89 TYR A CA 1
ATOM 700 C C . TYR A 1 89 ? -5.026 -6.563 -13.951 1.00 98.69 89 TYR A C 1
ATOM 702 O O . TYR A 1 89 ? -3.868 -6.785 -13.603 1.00 98.69 89 TYR A O 1
ATOM 710 N N . GLU A 1 90 ? -5.538 -7.052 -15.083 1.00 98.75 90 GLU A N 1
ATOM 711 C CA . GLU A 1 90 ? -4.799 -7.972 -15.955 1.00 98.75 90 GLU A CA 1
ATOM 712 C C . GLU A 1 90 ? -3.514 -7.336 -16.498 1.00 98.75 90 GLU A C 1
A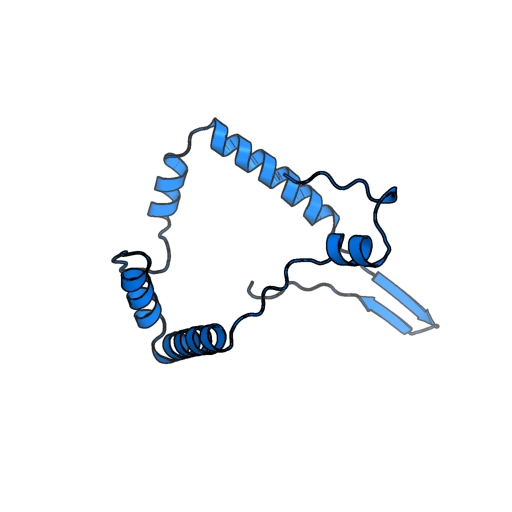TOM 714 O O . GLU A 1 90 ? -2.455 -7.965 -16.506 1.00 98.75 90 GLU A O 1
ATOM 719 N N . ASN A 1 91 ? -3.565 -6.058 -16.884 1.00 98.62 91 ASN A N 1
ATOM 720 C CA . ASN A 1 91 ? -2.385 -5.336 -17.358 1.00 98.62 91 ASN A CA 1
ATOM 721 C C . ASN A 1 91 ? -1.334 -5.148 -16.251 1.00 98.62 91 ASN A C 1
ATOM 723 O O . ASN A 1 91 ? -0.146 -5.388 -16.482 1.00 98.62 91 ASN A O 1
ATOM 727 N N . ILE A 1 92 ? -1.763 -4.744 -15.048 1.00 98.75 92 ILE A N 1
ATOM 728 C CA . ILE A 1 92 ? -0.886 -4.574 -13.881 1.00 98.75 92 ILE A CA 1
ATOM 729 C C . ILE A 1 92 ? -0.253 -5.915 -13.517 1.00 98.75 92 ILE A C 1
ATOM 731 O O . ILE A 1 92 ? 0.970 -6.000 -13.400 1.00 98.75 92 ILE A O 1
ATOM 735 N N . LYS A 1 93 ? -1.066 -6.965 -13.380 1.00 98.69 93 LYS A N 1
ATOM 736 C CA . LYS A 1 93 ? -0.621 -8.315 -13.039 1.00 98.69 93 LYS A CA 1
ATOM 737 C C . LYS A 1 93 ? 0.404 -8.822 -14.045 1.00 98.69 93 LYS A C 1
ATOM 739 O O . LYS A 1 93 ? 1.512 -9.159 -13.645 1.00 98.69 93 LYS A O 1
ATOM 744 N N . LYS A 1 94 ? 0.085 -8.775 -15.341 1.00 98.69 94 LYS A N 1
ATOM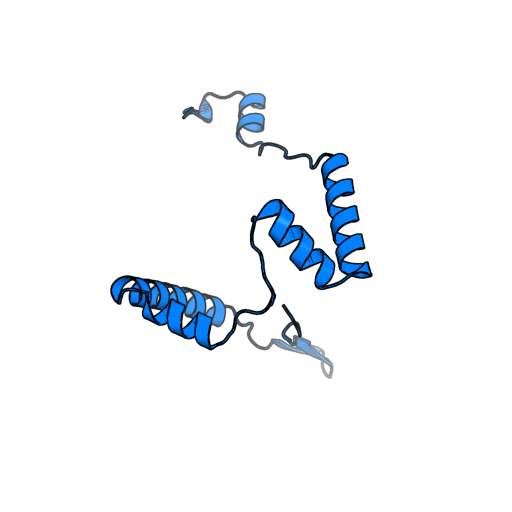 745 C CA . LYS A 1 94 ? 0.978 -9.231 -16.413 1.00 98.69 94 LYS A CA 1
ATOM 746 C C . LYS A 1 94 ? 2.341 -8.539 -16.370 1.00 98.69 94 LYS A C 1
ATOM 748 O O . LYS A 1 94 ? 3.363 -9.187 -16.584 1.00 98.69 94 LYS A O 1
ATOM 753 N N . PHE A 1 95 ? 2.374 -7.232 -16.100 1.00 98.69 95 PHE A N 1
ATOM 754 C CA . PHE A 1 95 ? 3.634 -6.495 -16.014 1.00 98.69 95 PHE A CA 1
ATOM 755 C C . PHE A 1 95 ? 4.448 -6.849 -14.761 1.00 98.69 95 PHE A C 1
ATOM 757 O O . PHE A 1 95 ? 5.659 -7.016 -14.865 1.00 98.69 95 PHE A O 1
ATOM 764 N N . HIS A 1 96 ? 3.810 -7.002 -13.596 1.00 98.38 96 HIS A N 1
ATOM 765 C CA . HIS A 1 96 ? 4.512 -7.360 -12.355 1.00 98.38 96 HIS A CA 1
ATOM 766 C C . HIS A 1 96 ? 4.955 -8.830 -12.337 1.00 98.38 96 HIS A C 1
ATOM 768 O O . HIS A 1 96 ? 6.038 -9.133 -11.845 1.00 98.38 96 HIS A O 1
ATOM 774 N N . GLU A 1 97 ? 4.185 -9.744 -12.931 1.00 97.94 97 GLU A N 1
ATOM 775 C CA . GLU A 1 97 ? 4.591 -11.145 -13.112 1.00 97.94 97 GLU A CA 1
ATOM 776 C C . GLU A 1 97 ? 5.835 -11.261 -14.004 1.00 97.94 97 GLU A C 1
ATOM 778 O O . GLU A 1 97 ? 6.724 -12.062 -13.722 1.00 97.94 97 GLU A O 1
ATOM 783 N N . ALA A 1 98 ? 5.958 -10.412 -15.029 1.00 97.88 98 ALA A N 1
ATOM 784 C CA . ALA A 1 98 ? 7.150 -10.360 -15.877 1.00 97.88 98 ALA A CA 1
ATOM 785 C C . ALA A 1 98 ? 8.414 -9.860 -15.146 1.00 97.88 98 ALA A C 1
ATOM 787 O O . ALA A 1 98 ? 9.514 -10.007 -15.673 1.00 97.88 98 ALA A O 1
ATOM 788 N N . GLN A 1 99 ? 8.276 -9.271 -13.952 1.00 97.38 99 GLN A N 1
ATOM 789 C CA . GLN A 1 99 ? 9.395 -8.808 -13.124 1.00 97.38 99 GLN A CA 1
ATOM 790 C C . GLN A 1 99 ? 9.873 -9.854 -12.113 1.00 97.38 99 GLN A C 1
ATOM 792 O O . GLN A 1 99 ? 10.848 -9.594 -11.406 1.00 97.38 99 GLN A O 1
ATOM 797 N N . ILE A 1 100 ? 9.208 -11.012 -12.012 1.00 95.75 100 ILE A N 1
ATOM 798 C CA . ILE A 1 100 ? 9.643 -12.083 -11.111 1.00 95.75 100 ILE A CA 1
ATOM 799 C C . ILE A 1 100 ? 11.091 -12.460 -11.477 1.00 95.75 100 ILE A C 1
ATOM 801 O O . ILE A 1 100 ? 11.333 -12.876 -12.614 1.00 95.75 100 ILE A O 1
ATOM 805 N N . PRO A 1 101 ? 12.063 -12.303 -10.553 1.00 93.75 101 PRO A N 1
ATOM 806 C CA . PRO A 1 101 ? 13.460 -12.569 -10.858 1.00 93.75 101 PRO A CA 1
ATOM 807 C C . PRO A 1 101 ? 13.669 -14.023 -11.268 1.00 93.75 101 PRO A C 1
ATOM 809 O O . PRO A 1 101 ? 13.127 -14.941 -10.651 1.00 93.75 101 PRO A O 1
ATOM 812 N N . HIS A 1 102 ? 14.500 -14.237 -12.283 1.00 90.19 102 HIS A N 1
ATOM 813 C CA . HIS A 1 102 ? 14.968 -15.575 -12.610 1.00 90.19 102 HIS A CA 1
ATOM 814 C C . HIS A 1 102 ? 15.925 -16.085 -11.532 1.00 90.19 102 HIS A C 1
ATOM 816 O O . HIS A 1 102 ? 16.654 -15.309 -10.910 1.00 90.19 102 HIS A O 1
ATOM 822 N N . GLU A 1 103 ? 15.940 -17.401 -11.338 1.00 92.62 103 GLU A N 1
ATOM 823 C CA . GLU A 1 103 ? 16.882 -18.039 -10.428 1.00 92.62 103 GLU A CA 1
ATOM 824 C C . GLU A 1 103 ? 18.321 -17.749 -10.868 1.00 92.62 103 GLU A C 1
ATOM 826 O O . GLU A 1 103 ? 18.704 -17.977 -12.017 1.00 92.62 103 GLU A O 1
ATOM 831 N N . ILE A 1 104 ? 19.127 -17.246 -9.935 1.00 95.19 104 ILE A N 1
ATOM 832 C CA . ILE A 1 104 ? 20.564 -17.073 -10.131 1.00 95.19 104 ILE A CA 1
ATOM 833 C C . ILE A 1 104 ? 21.235 -18.190 -9.351 1.00 95.19 104 ILE A C 1
ATOM 835 O O . ILE A 1 104 ? 21.178 -18.192 -8.124 1.00 95.19 104 ILE A O 1
ATOM 839 N N . ALA A 1 105 ? 21.873 -19.117 -10.060 1.00 95.69 105 ALA A N 1
ATOM 840 C CA . ALA A 1 105 ? 22.678 -20.185 -9.485 1.00 95.69 105 ALA A CA 1
ATOM 841 C C . ALA A 1 105 ? 23.924 -20.395 -10.350 1.00 95.69 105 ALA A C 1
ATOM 843 O O . ALA A 1 105 ? 23.813 -20.682 -11.541 1.00 95.69 105 ALA A O 1
ATOM 844 N N . LEU A 1 106 ? 25.112 -20.242 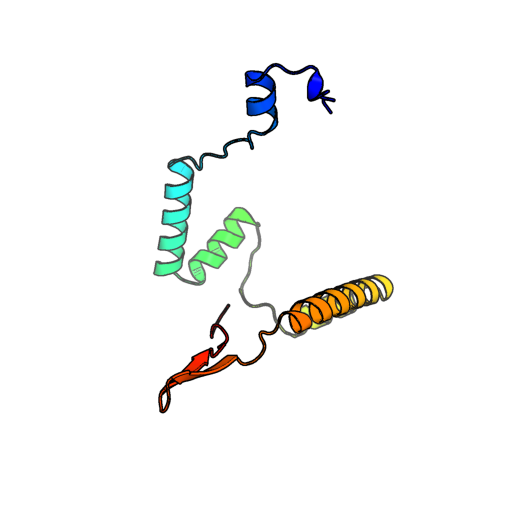-9.768 1.00 95.94 106 LEU A N 1
ATOM 845 C CA . LEU A 1 106 ? 26.371 -20.456 -10.480 1.00 95.94 106 LEU A CA 1
ATOM 846 C C . LEU A 1 106 ? 27.473 -20.986 -9.568 1.00 95.94 106 LEU A C 1
ATOM 848 O O . LEU A 1 106 ? 27.426 -20.838 -8.351 1.00 95.94 106 LEU A O 1
ATOM 852 N N . GLU A 1 107 ? 28.493 -21.576 -10.175 1.00 97.12 107 GLU A N 1
ATOM 853 C CA . GLU A 1 107 ? 29.731 -21.950 -9.504 1.00 97.12 107 GLU A CA 1
ATOM 854 C C . GLU A 1 107 ? 30.789 -20.886 -9.810 1.00 97.12 107 GLU A C 1
ATOM 856 O O . GLU A 1 107 ? 31.172 -20.693 -10.961 1.00 97.12 107 GLU A O 1
ATOM 861 N N . THR A 1 108 ? 31.218 -20.136 -8.795 1.00 96.62 108 THR A N 1
ATOM 862 C CA . THR A 1 108 ? 32.152 -19.006 -8.982 1.00 96.62 108 THR A CA 1
ATOM 863 C C . THR A 1 108 ? 33.588 -19.479 -9.185 1.00 96.62 108 THR A C 1
ATOM 865 O O . THR A 1 108 ? 34.349 -18.906 -9.960 1.00 96.62 108 THR A O 1
ATOM 868 N N . THR A 1 109 ? 33.953 -20.550 -8.490 1.00 95.50 109 THR A N 1
ATOM 869 C CA . THR A 1 109 ? 35.191 -21.305 -8.657 1.00 95.50 109 THR A CA 1
ATOM 870 C C . THR A 1 109 ? 34.919 -22.757 -8.289 1.00 95.50 109 THR A C 1
ATOM 872 O O . THR A 1 109 ? 33.923 -23.047 -7.625 1.00 95.50 109 THR A O 1
ATOM 875 N N . LYS A 1 110 ? 35.807 -23.667 -8.694 1.00 97.00 110 LYS A N 1
ATOM 876 C CA . LYS A 1 110 ? 35.621 -25.109 -8.515 1.00 97.00 110 LYS A CA 1
ATOM 877 C C . LYS A 1 110 ? 35.292 -25.457 -7.054 1.00 97.00 110 LYS A C 1
ATOM 879 O O . LYS A 1 110 ? 36.121 -25.264 -6.168 1.00 97.00 110 LYS A O 1
ATOM 884 N N . GLY A 1 111 ? 34.108 -26.013 -6.822 1.00 97.00 111 GLY A N 1
ATOM 885 C CA . GLY A 1 111 ? 33.563 -26.402 -5.525 1.00 97.00 111 GLY A CA 1
ATOM 886 C C . GLY A 1 111 ? 32.731 -25.335 -4.801 1.00 97.00 111 GLY A C 1
ATOM 887 O O . GLY A 1 111 ? 32.237 -25.628 -3.716 1.00 97.00 111 GLY A O 1
ATOM 888 N N . VAL A 1 112 ? 32.550 -24.126 -5.351 1.00 97.00 112 VAL A N 1
ATOM 889 C CA . VAL A 1 112 ? 31.855 -23.013 -4.674 1.00 97.00 112 VAL A CA 1
ATOM 890 C C . VAL A 1 112 ? 30.611 -22.582 -5.450 1.00 97.00 112 VAL A C 1
ATOM 892 O O . VAL A 1 112 ? 30.683 -21.762 -6.367 1.00 97.00 112 VAL A O 1
ATOM 895 N N . LYS A 1 113 ? 29.453 -23.114 -5.042 1.00 96.94 113 LYS A N 1
ATOM 896 C CA . LYS A 1 113 ? 28.136 -22.757 -5.586 1.00 96.94 113 LYS A CA 1
ATOM 897 C C . LYS A 1 113 ? 27.549 -21.543 -4.855 1.00 96.94 113 LYS A C 1
ATOM 899 O O . LYS A 1 113 ? 27.513 -21.516 -3.627 1.00 96.94 113 LYS A O 1
ATOM 904 N N . CYS A 1 114 ? 27.061 -20.567 -5.610 1.00 97.25 114 CYS A N 1
ATOM 905 C CA . CYS A 1 114 ? 26.392 -19.367 -5.121 1.00 97.25 114 CYS A CA 1
ATOM 906 C C . CYS A 1 114 ? 24.998 -19.261 -5.745 1.00 97.25 114 CYS A C 1
ATOM 908 O O . CYS A 1 114 ? 24.844 -19.480 -6.948 1.00 97.25 114 CYS A O 1
ATOM 910 N N . GLU A 1 115 ? 24.002 -18.900 -4.935 1.00 97.12 115 GLU A N 1
ATOM 911 C CA . GLU A 1 115 ? 22.607 -18.769 -5.363 1.00 97.12 115 GLU A CA 1
ATOM 912 C C . GLU A 1 115 ? 21.966 -17.501 -4.786 1.00 97.12 115 GLU A C 1
ATOM 914 O O . GLU A 1 115 ? 22.320 -17.067 -3.687 1.00 97.12 115 GLU A O 1
ATOM 919 N N . VAL A 1 116 ? 21.003 -16.923 -5.508 1.00 97.00 116 VAL A N 1
ATOM 920 C CA . VAL A 1 116 ? 20.126 -15.860 -4.997 1.00 97.00 116 VAL A CA 1
ATOM 921 C C . VAL A 1 116 ? 18.713 -16.408 -4.865 1.00 97.00 116 VAL A C 1
ATOM 923 O O . VAL A 1 116 ? 18.152 -16.940 -5.819 1.00 97.00 116 VAL A O 1
ATOM 926 N N . LEU A 1 117 ? 18.131 -16.245 -3.677 1.00 94.81 117 LEU A N 1
ATOM 927 C CA . LEU A 1 117 ? 16.784 -16.702 -3.359 1.00 94.81 117 LEU A CA 1
ATOM 928 C C . LEU A 1 117 ? 15.882 -15.513 -3.040 1.00 94.81 117 LEU A C 1
ATOM 930 O O . LEU A 1 117 ? 16.160 -14.737 -2.128 1.00 94.81 117 LEU A O 1
ATOM 934 N N . THR A 1 118 ? 14.761 -15.414 -3.746 1.00 94.25 118 THR A N 1
ATOM 935 C CA . THR A 1 118 ? 13.697 -14.457 -3.429 1.00 94.25 118 THR A CA 1
ATOM 936 C C . THR A 1 118 ? 12.679 -15.114 -2.500 1.00 94.25 118 THR A C 1
ATOM 938 O O . THR A 1 118 ? 12.277 -16.265 -2.703 1.00 94.25 118 THR A O 1
ATOM 941 N N . ARG A 1 119 ? 12.266 -14.400 -1.451 1.00 94.81 119 ARG A N 1
ATOM 942 C CA . ARG A 1 119 ? 11.201 -14.810 -0.528 1.00 94.81 119 ARG A CA 1
ATOM 943 C C . ARG A 1 119 ? 10.248 -13.635 -0.315 1.00 94.81 119 ARG A C 1
ATOM 945 O O . ARG A 1 119 ? 10.726 -12.501 -0.253 1.00 94.81 119 ARG A O 1
ATOM 952 N N . PRO A 1 120 ? 8.931 -13.878 -0.238 1.00 95.94 120 PRO A N 1
ATOM 953 C CA . PRO A 1 120 ? 7.977 -12.815 0.031 1.00 95.94 120 PRO A CA 1
ATOM 954 C C . PRO A 1 120 ? 8.149 -12.289 1.460 1.00 95.94 120 PRO A C 1
ATOM 956 O O . PRO A 1 120 ? 8.562 -13.022 2.360 1.00 95.94 120 PRO A O 1
ATOM 959 N N . ILE A 1 121 ? 7.790 -11.024 1.666 1.00 96.81 121 ILE A N 1
ATOM 960 C CA . ILE A 1 121 ? 7.550 -10.489 3.007 1.00 96.81 121 ILE A CA 1
ATOM 961 C C . ILE A 1 121 ? 6.288 -11.175 3.547 1.00 96.81 121 ILE A C 1
ATOM 963 O O . ILE A 1 121 ? 5.290 -11.264 2.838 1.00 96.81 121 ILE A O 1
ATOM 967 N N . GLU A 1 122 ? 6.335 -11.673 4.784 1.00 96.75 122 GLU A N 1
ATOM 968 C CA . GLU A 1 122 ? 5.262 -12.494 5.369 1.00 96.75 122 GLU A CA 1
ATOM 969 C C . GLU A 1 122 ? 3.926 -11.742 5.498 1.00 96.75 122 GLU A C 1
ATOM 971 O O . GLU A 1 122 ? 2.862 -12.321 5.283 1.00 96.75 122 GLU A O 1
ATOM 976 N N . LYS A 1 123 ? 3.981 -10.445 5.819 1.00 94.62 123 LYS A N 1
ATOM 977 C CA . LYS A 1 123 ? 2.815 -9.570 5.950 1.00 94.62 123 LYS A CA 1
ATOM 978 C C . LYS A 1 123 ? 3.150 -8.182 5.404 1.00 94.62 123 LYS A C 1
ATOM 980 O O . LYS A 1 123 ? 4.097 -7.557 5.882 1.00 94.62 123 LYS A O 1
ATOM 985 N N . VAL A 1 124 ? 2.377 -7.739 4.413 1.00 92.31 124 VAL A N 1
ATOM 986 C CA . VAL A 1 124 ? 2.440 -6.407 3.786 1.00 92.31 124 VAL A CA 1
ATOM 987 C C . VAL A 1 124 ? 1.162 -5.626 4.037 1.00 92.31 124 VAL A C 1
ATOM 989 O O . VAL A 1 124 ? 0.110 -6.280 4.232 1.00 92.31 124 VAL A O 1
#

Secondary structure (DSSP, 8-state):
-----GGGS-HHHHHHHHPPP-----HHHHHHHHHHHHHHHHHTHHHHHHHIIIII----S-SSPPHHHHHHHHHTS-HHHHHHHHHHHHHHHHHHHTTSPPPEEEEEETTEEEEE-----S--

pLDDT: mean 94.32, std 5.72, range [66.5, 98.75]